Protein AF-A0A821KIM4-F1 (afdb_monomer_lite)

Foldseek 3Di:
DDPVLVVVLVVVVDDDDPVPDDDDDPQCVVQSVVVHHRCCDVVVVVPDDPDDPVLVPDDPVRCQLQDQWHDQWDWDFDPDPPDDPVPTDIDIDGFPDGHGDDSVCSVVCPPPDPVRPPGDDDDDDDDDD

Secondary structure (DSSP, 8-state):
--HHHHHHHHHTT----GGG-----HHHHHHHHTT---TT-IIIIIPPPPPPHHHHS--HHHHHHT-SB----EEEE---TT--TTTPPEEEES----PBPPHHHHHHTPSPPGGGS------------

Sequence (129 aa):
MSYEIKEHIQSYFMYSSPREQKWICKSCSEKIKKRQIPSRSVVNKLKVCDVPTELKKLNNLEKHLIALRLPFMKIINLTSGKLSSRLAQKGTKGPLHCVPSDVQDTVTILPRPVDKSRMGRLQLERRVK

Radius of gyration: 22.7 Å; chains: 1; bounding box: 49×47×54 Å

pLDDT: mean 73.08, std 11.07, range [50.91, 91.38]

Structure (mmCIF, N/CA/C/O backbone):
data_AF-A0A821KIM4-F1
#
_entry.id   AF-A0A821KIM4-F1
#
loop_
_atom_site.group_PDB
_atom_site.id
_atom_site.type_symbol
_atom_site.label_atom_id
_atom_site.label_alt_id
_atom_site.label_comp_id
_atom_site.label_asym_id
_atom_site.label_entity_id
_atom_site.label_seq_id
_atom_site.pdbx_PDB_ins_code
_atom_site.Cartn_x
_atom_site.Cartn_y
_atom_site.Cartn_z
_atom_site.occupancy
_atom_site.B_iso_or_equiv
_atom_site.auth_seq_id
_atom_site.auth_comp_id
_atom_site.auth_asym_id
_atom_site.auth_atom_id
_atom_site.pdbx_PDB_model_num
ATOM 1 N N . MET A 1 1 ? -26.993 -8.770 14.221 1.00 51.88 1 MET A N 1
ATOM 2 C CA . MET A 1 1 ? -25.537 -8.984 14.403 1.00 51.88 1 MET A CA 1
ATOM 3 C C . MET A 1 1 ? -25.305 -10.482 14.416 1.00 51.88 1 MET A C 1
ATOM 5 O O . MET A 1 1 ? -25.843 -11.117 15.316 1.00 51.88 1 MET A O 1
ATOM 9 N N . SER A 1 2 ? -24.616 -11.039 13.415 1.00 52.28 2 SER A N 1
ATOM 10 C CA . SER A 1 2 ? -24.351 -12.483 13.346 1.00 52.28 2 SER A CA 1
ATOM 11 C C . SER A 1 2 ? -23.589 -12.951 14.591 1.00 52.28 2 SER A C 1
ATOM 13 O O . SER A 1 2 ? -22.802 -12.195 15.169 1.00 52.28 2 SER A O 1
ATOM 15 N N . TYR A 1 3 ? -23.876 -14.175 15.037 1.00 58.47 3 TYR A N 1
ATOM 16 C CA . TYR A 1 3 ? -23.315 -14.788 16.249 1.00 58.47 3 TYR A CA 1
ATOM 17 C C . TYR A 1 3 ? -21.773 -14.755 16.260 1.00 58.47 3 TYR A C 1
ATOM 19 O O . TYR A 1 3 ? -21.157 -14.448 17.278 1.00 58.47 3 TYR A O 1
ATOM 27 N N . GLU A 1 4 ? -21.170 -14.909 15.083 1.00 59.81 4 GLU A N 1
ATOM 28 C CA . GLU A 1 4 ? -19.724 -14.896 14.824 1.00 59.81 4 GLU A CA 1
ATOM 29 C C . GLU A 1 4 ? -19.027 -13.595 15.264 1.00 59.81 4 GLU A C 1
ATOM 31 O O . GLU A 1 4 ? -17.887 -13.606 15.726 1.00 59.81 4 GLU A O 1
ATOM 36 N N . ILE A 1 5 ? -19.708 -12.446 15.167 1.00 61.97 5 ILE A N 1
ATOM 37 C CA . ILE A 1 5 ? -19.117 -11.144 15.519 1.00 61.97 5 ILE A CA 1
ATOM 38 C C . ILE A 1 5 ? -18.994 -10.994 17.040 1.00 61.97 5 ILE A C 1
ATOM 40 O O . ILE A 1 5 ? -18.047 -10.369 17.522 1.00 61.97 5 ILE A O 1
ATOM 44 N N . LYS A 1 6 ? -19.934 -11.563 17.808 1.00 62.69 6 LYS A N 1
ATOM 45 C CA . LYS A 1 6 ? -19.884 -11.523 19.277 1.00 62.69 6 LYS A CA 1
ATOM 46 C C . LYS A 1 6 ? -18.718 -12.353 19.803 1.00 62.69 6 LYS A C 1
ATOM 48 O O . LYS A 1 6 ? -17.970 -11.842 20.631 1.00 62.69 6 LYS A O 1
ATOM 53 N N . GLU A 1 7 ? -18.512 -13.553 19.264 1.00 63.00 7 GLU A N 1
ATOM 54 C CA . GLU A 1 7 ? -17.375 -14.405 19.631 1.00 63.00 7 GLU A CA 1
ATOM 55 C C . GLU A 1 7 ? -16.036 -13.765 19.266 1.00 63.00 7 GLU A C 1
ATOM 57 O O . GLU A 1 7 ? -15.111 -13.737 20.080 1.00 63.00 7 GLU A O 1
ATOM 62 N N . HIS A 1 8 ? -15.950 -13.155 18.079 1.00 64.31 8 HIS A N 1
ATOM 63 C CA . HIS A 1 8 ? -14.743 -12.449 17.663 1.00 64.31 8 HIS A CA 1
ATOM 64 C C . HIS A 1 8 ? -14.407 -11.292 18.615 1.00 64.31 8 HIS A C 1
ATOM 66 O O . HIS A 1 8 ? -13.254 -11.133 19.010 1.00 64.31 8 HIS A O 1
ATOM 72 N N . ILE A 1 9 ? -15.410 -10.526 19.060 1.00 63.66 9 ILE A N 1
ATOM 73 C CA . ILE A 1 9 ? -15.236 -9.478 20.075 1.00 63.66 9 ILE A CA 1
ATOM 74 C C . ILE A 1 9 ? -14.816 -10.072 21.431 1.00 63.66 9 ILE A C 1
ATOM 76 O O . ILE A 1 9 ? -13.941 -9.512 22.087 1.00 63.66 9 ILE A O 1
ATOM 80 N N . GLN A 1 10 ? -15.391 -11.204 21.842 1.00 63.81 10 GLN A N 1
ATOM 81 C CA . GLN A 1 10 ? -15.079 -11.876 23.109 1.00 63.81 10 GLN A CA 1
ATOM 82 C C . GLN A 1 10 ? -13.645 -12.420 23.164 1.00 63.81 10 GLN A C 1
ATOM 84 O O . GLN A 1 10 ? -13.001 -12.322 24.209 1.00 63.81 10 GLN A O 1
ATOM 89 N N . SER A 1 11 ? -13.103 -12.890 22.037 1.00 65.88 11 SER A N 1
ATOM 90 C CA . SER A 1 11 ? -11.715 -13.369 21.943 1.00 65.88 11 SER A CA 1
ATOM 91 C C . SER A 1 11 ? -10.663 -12.301 22.277 1.00 65.88 11 SER A C 1
ATOM 93 O O . SER A 1 11 ? -9.592 -12.627 22.783 1.00 65.88 11 SER A O 1
ATOM 95 N N . TYR A 1 12 ? -10.975 -11.014 22.073 1.00 62.19 12 TYR A N 1
ATOM 96 C CA . TYR A 1 12 ? -10.076 -9.916 22.446 1.00 62.19 12 TYR A CA 1
ATOM 97 C C . TYR A 1 12 ? -9.983 -9.694 23.962 1.00 62.19 12 TYR A C 1
ATOM 99 O O . TYR A 1 12 ? -9.042 -9.042 24.412 1.00 62.19 12 TYR A O 1
ATOM 107 N N . PHE A 1 13 ? -10.936 -10.207 24.744 1.00 62.69 13 PHE A N 1
ATOM 108 C CA . PHE A 1 13 ? -10.996 -10.019 26.196 1.00 62.69 13 PHE A CA 1
ATOM 109 C C . PHE A 1 13 ? -10.491 -11.220 27.004 1.00 62.69 13 PHE A C 1
ATOM 111 O O . PHE A 1 13 ? -10.317 -11.089 28.212 1.00 62.69 13 PHE A O 1
ATOM 118 N N . MET A 1 14 ? -10.254 -12.371 26.371 1.00 57.62 14 MET A N 1
ATOM 119 C CA . MET A 1 14 ? -9.890 -13.618 27.050 1.00 57.62 14 MET A CA 1
ATOM 120 C C . MET A 1 14 ? -8.403 -13.939 26.868 1.00 57.62 14 MET A C 1
ATOM 122 O O . MET A 1 14 ? -8.045 -14.753 26.023 1.00 57.62 14 MET A O 1
ATOM 126 N N . TYR A 1 15 ? -7.532 -13.310 27.662 1.00 58.12 15 TYR A N 1
ATOM 127 C CA . TYR A 1 15 ? -6.142 -13.756 27.821 1.00 58.12 15 TYR A CA 1
ATOM 128 C C . TYR A 1 15 ? -5.686 -13.648 29.280 1.00 58.12 15 TYR A C 1
ATOM 130 O O . TYR A 1 15 ? -5.922 -12.645 29.951 1.00 58.12 15 TYR A O 1
ATOM 138 N N . SER A 1 16 ? -5.020 -14.703 29.746 1.00 56.12 16 SER A N 1
ATOM 139 C CA . SER A 1 16 ? -4.683 -14.997 31.148 1.00 56.12 16 SER A CA 1
ATOM 140 C C . SER A 1 16 ? -3.166 -15.005 31.426 1.00 56.12 16 SER A C 1
ATOM 142 O O . SER A 1 16 ? -2.723 -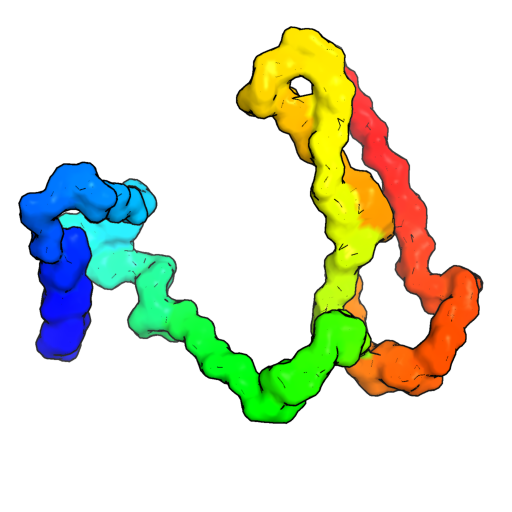15.505 32.456 1.00 56.12 16 SER A O 1
ATOM 144 N N . SER A 1 17 ? -2.351 -14.431 30.532 1.00 55.03 17 SER A N 1
ATOM 145 C CA . SER A 1 17 ? -0.881 -14.444 30.604 1.00 55.03 17 SER A CA 1
ATOM 146 C C . SER A 1 17 ? -0.285 -13.022 30.562 1.00 55.03 17 SER A C 1
ATOM 148 O O . SER A 1 17 ? -0.486 -12.310 29.576 1.00 55.03 17 SER A O 1
ATOM 150 N N . PRO A 1 18 ? 0.516 -12.598 31.564 1.00 58.19 18 PRO A N 1
ATOM 151 C CA . PRO A 1 18 ? 1.205 -11.299 31.565 1.00 58.19 18 PRO A CA 1
ATOM 152 C C . PRO A 1 18 ? 2.205 -11.097 30.414 1.00 58.19 18 PRO A C 1
ATOM 154 O O . PRO A 1 18 ? 2.587 -9.967 30.124 1.00 58.19 18 PRO A O 1
ATOM 157 N N . ARG A 1 19 ? 2.648 -12.177 29.747 1.00 60.50 19 ARG A N 1
ATOM 158 C CA . ARG A 1 19 ? 3.616 -12.116 28.634 1.00 60.50 19 ARG A CA 1
ATOM 159 C C . ARG A 1 19 ? 2.962 -11.859 27.273 1.00 60.50 19 ARG A C 1
ATOM 161 O O . ARG A 1 19 ? 3.666 -11.600 26.305 1.00 60.50 19 ARG A O 1
ATOM 168 N N . GLU A 1 20 ? 1.633 -11.894 27.195 1.00 65.69 20 GLU A N 1
ATOM 169 C CA . GLU A 1 20 ? 0.855 -11.684 25.966 1.00 65.69 20 GLU A CA 1
ATOM 170 C C . GLU A 1 20 ? 0.037 -10.391 26.026 1.00 65.69 20 GLU A C 1
ATOM 172 O O . GLU A 1 20 ? -1.110 -10.324 25.576 1.00 65.69 20 GLU A O 1
ATOM 177 N N . GLN A 1 21 ? 0.619 -9.335 26.594 1.00 63.56 21 GLN A N 1
ATOM 178 C CA . GLN A 1 21 ? -0.051 -8.048 26.684 1.00 63.56 21 GLN A CA 1
ATOM 179 C C . GLN A 1 21 ? -0.196 -7.427 25.286 1.00 63.56 21 GLN A C 1
ATOM 181 O O . GLN A 1 21 ? 0.727 -6.834 24.726 1.00 63.56 21 GLN A O 1
ATOM 186 N N . LYS A 1 22 ? -1.381 -7.599 24.699 1.00 69.44 22 LYS A N 1
ATOM 187 C CA . LYS A 1 22 ?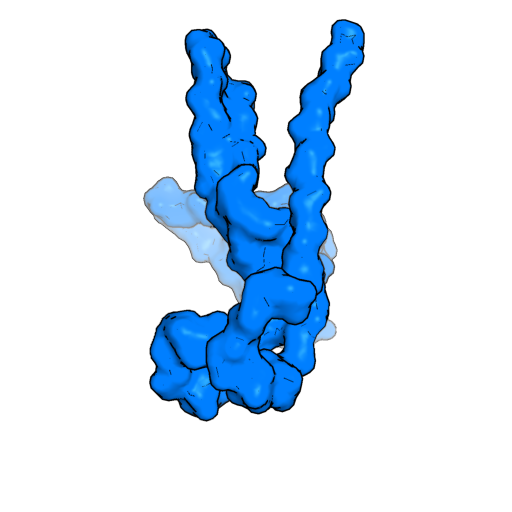 -1.752 -7.023 23.406 1.00 69.44 22 LYS A CA 1
ATOM 188 C C . LYS A 1 22 ? -2.234 -5.589 23.607 1.00 69.44 22 LYS A C 1
ATOM 190 O O . LYS A 1 22 ? -3.014 -5.294 24.510 1.00 69.44 22 LYS A O 1
ATOM 195 N N . TRP A 1 23 ? -1.792 -4.695 22.730 1.00 75.38 23 TRP A N 1
ATOM 196 C CA . TRP A 1 23 ? -2.220 -3.300 22.731 1.00 75.38 23 TRP A CA 1
ATOM 197 C C . TRP A 1 23 ? -3.357 -3.110 21.735 1.00 75.38 23 TRP A C 1
ATOM 199 O O . TRP A 1 23 ? -3.258 -3.508 20.575 1.00 75.38 23 TRP A O 1
ATOM 209 N N . ILE A 1 24 ? -4.431 -2.463 22.179 1.00 80.25 24 ILE A N 1
ATOM 210 C CA . ILE A 1 24 ? -5.527 -2.027 21.317 1.00 80.25 24 ILE A CA 1
ATOM 211 C C . ILE A 1 24 ? -5.577 -0.504 21.305 1.00 80.25 24 ILE A C 1
ATOM 213 O O . ILE A 1 24 ? -5.373 0.149 22.328 1.00 80.25 24 ILE A O 1
ATOM 217 N N . CYS A 1 25 ? -5.844 0.093 20.144 1.00 83.69 25 CYS A N 1
ATOM 218 C CA . CYS A 1 25 ? -5.970 1.543 20.080 1.00 83.69 25 CYS A CA 1
ATOM 219 C C . CYS A 1 25 ? -7.220 2.016 20.845 1.00 83.69 25 CYS A C 1
ATOM 221 O O . CYS A 1 25 ? -8.244 1.325 20.897 1.00 83.69 25 CYS A O 1
ATOM 223 N N . LYS A 1 26 ? -7.149 3.231 21.402 1.00 85.69 26 LYS A N 1
ATOM 224 C CA . LYS A 1 26 ? -8.218 3.825 22.220 1.00 85.69 26 LYS A CA 1
ATOM 225 C C . LYS A 1 26 ? -9.583 3.799 21.519 1.00 85.69 26 LYS A C 1
ATOM 227 O O . LYS A 1 26 ? -10.559 3.336 22.099 1.00 85.69 26 LYS A O 1
ATOM 232 N N . SER A 1 27 ? -9.636 4.194 20.245 1.00 87.00 27 SER A N 1
ATOM 233 C CA . SER A 1 27 ? -10.885 4.246 19.471 1.00 87.00 27 SER A CA 1
ATOM 234 C C . SER A 1 27 ? -11.534 2.875 19.261 1.00 87.00 27 SER A C 1
ATOM 236 O O . SER A 1 27 ? -12.759 2.766 19.276 1.00 87.00 27 SER A O 1
ATOM 238 N N . CYS A 1 28 ? -10.737 1.819 19.059 1.00 85.62 28 CYS A N 1
ATOM 239 C CA . CYS A 1 28 ? -11.270 0.461 18.962 1.00 85.62 28 CYS A CA 1
ATOM 240 C C . CYS A 1 28 ? -11.776 -0.017 20.328 1.00 85.62 28 CYS A C 1
ATOM 242 O O . CYS A 1 28 ? -12.884 -0.540 20.401 1.00 85.62 28 CYS A O 1
ATOM 244 N N . SER A 1 29 ? -11.023 0.230 21.406 1.00 86.25 29 SER A N 1
ATOM 245 C CA . SER A 1 29 ? -11.428 -0.131 22.772 1.00 86.25 29 SER A CA 1
ATOM 246 C C . SER A 1 29 ? -12.769 0.493 23.170 1.00 86.25 29 SER A C 1
ATOM 248 O O . SER A 1 29 ? -13.654 -0.206 23.657 1.00 86.25 29 SER A O 1
ATOM 250 N N . GLU A 1 30 ? -12.962 1.788 22.914 1.00 88.69 30 GLU A N 1
ATOM 251 C CA . GLU A 1 30 ? -14.204 2.498 23.244 1.00 88.69 30 GLU A CA 1
ATOM 252 C C . GLU A 1 30 ? -15.424 1.926 22.514 1.00 88.69 30 GLU A C 1
ATOM 254 O O . GLU A 1 30 ? -16.481 1.751 23.121 1.00 88.69 30 GLU A O 1
ATOM 259 N N . LYS A 1 31 ? -15.283 1.595 21.225 1.00 88.38 31 LYS A N 1
ATOM 260 C CA . LYS A 1 31 ? -16.368 0.993 20.436 1.00 88.38 31 LYS A CA 1
ATOM 261 C C . LYS A 1 31 ? -16.702 -0.415 20.920 1.00 88.38 31 LYS A C 1
ATOM 263 O O . LYS A 1 31 ? -17.871 -0.722 21.130 1.00 88.38 31 LYS A O 1
ATOM 268 N N . ILE A 1 32 ? -15.683 -1.225 21.187 1.00 86.12 32 ILE A N 1
ATOM 269 C CA . ILE A 1 32 ? -15.842 -2.593 21.690 1.00 86.12 32 ILE A CA 1
ATOM 270 C C . ILE A 1 32 ? -16.533 -2.594 23.062 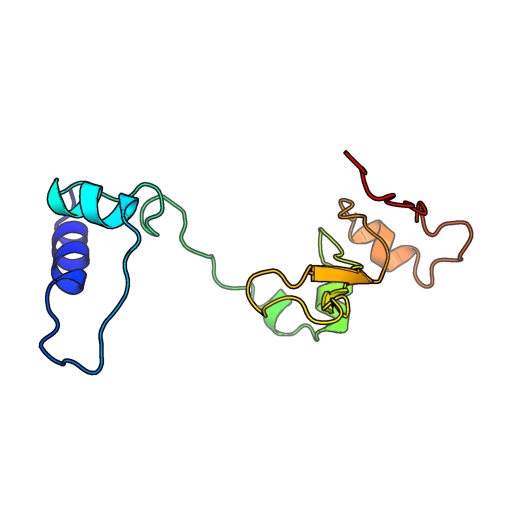1.00 86.12 32 ILE A C 1
ATOM 272 O O . ILE A 1 32 ? -17.473 -3.360 23.261 1.00 86.12 32 ILE A O 1
ATOM 276 N N . LYS A 1 33 ? -16.147 -1.700 23.985 1.00 83.56 33 LYS A N 1
ATOM 277 C CA . LYS A 1 33 ? -16.823 -1.537 25.289 1.00 83.56 33 LYS A CA 1
ATOM 278 C C . LYS A 1 33 ? -18.310 -1.204 25.135 1.00 83.56 33 LYS A C 1
ATOM 280 O O . LYS A 1 33 ? -19.131 -1.691 25.903 1.00 83.56 33 LYS A O 1
ATOM 285 N N . LYS A 1 34 ? -18.664 -0.431 24.105 1.00 87.31 34 LYS A N 1
ATOM 286 C CA . LYS A 1 34 ? -20.053 -0.112 23.728 1.00 87.31 34 LYS A CA 1
ATOM 287 C C . LYS A 1 34 ? -20.747 -1.228 22.931 1.00 87.31 34 LYS A C 1
ATOM 289 O O . LYS A 1 34 ? -21.839 -1.007 22.420 1.00 87.31 34 LYS A O 1
ATOM 294 N N . ARG A 1 35 ? -20.128 -2.409 22.796 1.00 82.38 35 ARG A N 1
ATOM 295 C CA . ARG A 1 35 ? -20.588 -3.540 21.966 1.00 82.38 35 ARG A CA 1
ATOM 296 C C . ARG A 1 35 ? -20.792 -3.173 20.488 1.00 82.38 35 ARG A C 1
ATOM 298 O O . ARG A 1 35 ? -21.609 -3.776 19.799 1.00 82.38 35 ARG A O 1
ATOM 305 N N . GLN A 1 36 ? -20.032 -2.195 19.996 1.00 84.44 36 GLN A N 1
ATOM 306 C CA . GLN A 1 36 ? -20.025 -1.751 18.603 1.00 84.44 36 GLN A CA 1
ATOM 307 C C . GLN A 1 36 ? -18.767 -2.235 17.879 1.00 84.44 36 GLN A C 1
ATOM 309 O O . GLN A 1 36 ? -17.685 -2.340 18.458 1.00 84.44 36 GLN A O 1
ATOM 314 N N . ILE A 1 37 ? -18.892 -2.461 16.572 1.00 84.12 37 ILE A N 1
ATOM 315 C CA . ILE A 1 37 ? -17.770 -2.846 15.716 1.00 84.12 37 ILE A CA 1
ATOM 316 C C . ILE A 1 37 ? -16.873 -1.618 15.473 1.00 84.12 37 ILE A C 1
ATOM 318 O O . ILE A 1 37 ? -17.359 -0.574 15.020 1.00 84.12 37 ILE A O 1
ATOM 322 N N . PRO A 1 38 ? -15.555 -1.699 15.733 1.00 89.44 38 PRO A N 1
ATOM 323 C CA . PRO A 1 38 ? -14.634 -0.629 15.382 1.00 89.44 38 PRO A CA 1
ATOM 324 C C . PRO A 1 38 ? -14.670 -0.303 13.894 1.00 89.44 38 PRO A C 1
ATOM 326 O O . PRO A 1 38 ? -14.683 -1.209 13.073 1.00 89.44 38 PRO A O 1
ATOM 329 N N . SER A 1 39 ? -14.592 0.980 13.526 1.00 86.88 39 SER A N 1
ATOM 330 C CA . SER A 1 39 ? -14.589 1.389 12.108 1.00 86.88 39 SER A CA 1
ATOM 331 C C . SER A 1 39 ? -13.421 0.779 11.327 1.00 86.88 39 SER A C 1
ATOM 333 O O . SER A 1 39 ? -13.578 0.466 10.156 1.00 86.88 39 SER A O 1
ATOM 335 N N . ARG A 1 40 ? -12.284 0.548 11.995 1.00 84.81 40 ARG A N 1
ATOM 336 C CA . ARG A 1 40 ? -11.077 -0.070 11.426 1.00 84.81 40 ARG A CA 1
ATOM 337 C C . ARG A 1 40 ? -11.031 -1.599 11.569 1.00 84.81 40 ARG A C 1
ATOM 339 O O . ARG A 1 40 ? -9.952 -2.178 11.551 1.00 84.81 40 ARG A O 1
ATOM 346 N N . SER A 1 41 ? -12.173 -2.250 11.782 1.00 85.12 41 SER A N 1
ATOM 347 C CA . SER A 1 41 ? -12.235 -3.708 11.885 1.00 85.12 41 SER A CA 1
ATOM 348 C C . SER A 1 41 ? -12.172 -4.374 10.509 1.00 85.12 41 SER A C 1
ATOM 350 O O . SER A 1 41 ? -12.744 -3.864 9.548 1.00 85.12 41 SER A O 1
ATOM 352 N N . VAL A 1 42 ? -11.546 -5.552 10.435 1.00 83.94 42 VAL A N 1
ATOM 353 C CA . VAL A 1 42 ? -11.463 -6.402 9.230 1.00 83.94 42 VAL A CA 1
ATOM 354 C C . VAL A 1 42 ? -12.849 -6.679 8.637 1.00 83.94 42 VAL A C 1
ATOM 356 O O . VAL A 1 42 ? -13.012 -6.664 7.417 1.00 83.94 42 VAL A O 1
ATOM 359 N N . VAL A 1 43 ? -13.864 -6.843 9.494 1.00 84.81 43 VAL A N 1
ATOM 360 C CA . VAL A 1 43 ? -15.256 -7.098 9.081 1.00 84.81 43 VAL A CA 1
ATOM 361 C C . VAL A 1 43 ? -15.880 -5.931 8.304 1.00 84.81 43 VAL A C 1
ATOM 363 O O . VAL A 1 43 ? -16.814 -6.139 7.537 1.00 84.81 43 VAL A O 1
ATOM 366 N N . ASN A 1 44 ? -15.340 -4.713 8.420 1.00 87.56 44 ASN A N 1
ATOM 367 C CA . ASN A 1 44 ? -15.816 -3.539 7.681 1.00 87.56 44 ASN A CA 1
ATOM 368 C C . ASN A 1 44 ? -15.195 -3.446 6.283 1.00 87.56 44 ASN A C 1
ATOM 370 O O . ASN A 1 44 ? -14.769 -2.372 5.865 1.00 87.56 44 ASN A O 1
ATOM 374 N N . LYS A 1 45 ? -15.106 -4.571 5.565 1.00 84.56 45 LYS A N 1
ATOM 375 C CA . LYS A 1 45 ? -14.488 -4.645 4.228 1.00 84.56 45 LYS A CA 1
ATOM 376 C C . LYS A 1 45 ? -13.029 -4.154 4.206 1.00 84.56 45 LYS A C 1
ATOM 378 O O . LYS A 1 45 ? -12.534 -3.714 3.176 1.00 84.56 45 LYS A O 1
ATOM 383 N N . LEU A 1 46 ? -12.341 -4.251 5.346 1.00 85.12 46 LEU A N 1
ATOM 384 C CA . LEU A 1 46 ? -10.911 -3.954 5.483 1.00 85.12 46 LEU A CA 1
ATOM 385 C C . LEU A 1 46 ? -10.062 -5.232 5.479 1.00 85.12 46 LEU A C 1
ATOM 387 O O . LEU A 1 46 ? -8.874 -5.188 5.797 1.00 85.12 46 LEU A O 1
ATOM 391 N N . LYS A 1 47 ? -10.665 -6.381 5.150 1.00 85.62 47 LYS A N 1
ATOM 392 C CA . LYS A 1 47 ? -9.935 -7.629 4.938 1.00 85.62 47 LYS A CA 1
ATOM 393 C C . LYS A 1 47 ? -8.973 -7.447 3.771 1.00 85.62 47 LYS A C 1
ATOM 395 O O . LYS A 1 47 ? -9.384 -7.118 2.661 1.00 85.62 47 LYS A O 1
ATOM 400 N N . VAL A 1 48 ? -7.692 -7.670 4.043 1.00 83.94 48 VAL A N 1
ATOM 401 C CA . VAL A 1 48 ? -6.671 -7.736 3.001 1.00 83.94 48 VAL A CA 1
ATOM 402 C C . VAL A 1 48 ? -6.981 -8.969 2.160 1.00 83.94 48 VAL A C 1
ATOM 404 O O . VAL A 1 48 ? -7.108 -10.067 2.702 1.00 83.94 48 VAL A O 1
ATOM 407 N N . CYS A 1 49 ? -7.185 -8.776 0.859 1.00 83.88 49 CYS A N 1
ATOM 408 C CA . CYS A 1 49 ? -7.351 -9.893 -0.062 1.00 83.88 49 CYS A CA 1
ATOM 409 C C . CYS A 1 49 ? -6.031 -10.656 -0.164 1.00 83.88 49 CYS A C 1
ATOM 411 O O . CYS A 1 49 ? -4.958 -10.050 -0.104 1.00 83.88 49 CYS A O 1
ATOM 413 N N . ASP A 1 50 ? -6.112 -11.974 -0.328 1.00 88.50 50 ASP A N 1
ATOM 414 C CA . ASP A 1 50 ? -4.919 -12.763 -0.593 1.00 88.50 50 ASP A CA 1
ATOM 415 C C . ASP A 1 50 ? -4.235 -12.262 -1.861 1.00 88.50 50 ASP A C 1
ATOM 417 O O . ASP A 1 50 ? -4.882 -11.885 -2.841 1.00 88.50 50 ASP A O 1
ATOM 421 N N . VAL A 1 51 ? -2.903 -12.257 -1.834 1.00 86.31 51 VAL A N 1
ATOM 422 C CA . VAL A 1 51 ? -2.118 -11.895 -3.012 1.00 86.31 51 VAL A CA 1
ATOM 423 C C . VAL A 1 51 ? -2.450 -12.898 -4.129 1.00 86.31 51 VAL A C 1
ATOM 425 O O . VAL A 1 51 ? -2.311 -14.106 -3.891 1.00 86.31 51 VAL A O 1
ATOM 428 N N . PRO A 1 52 ? -2.868 -12.436 -5.325 1.00 89.69 52 PRO A N 1
ATOM 429 C CA . PRO A 1 52 ? -3.144 -13.306 -6.463 1.00 89.69 52 PRO A CA 1
ATOM 430 C C . PRO A 1 52 ? -1.964 -14.236 -6.763 1.00 89.69 52 PRO A C 1
ATOM 432 O O . PRO A 1 52 ? -0.799 -13.876 -6.556 1.00 89.69 52 PRO A O 1
ATOM 435 N N . THR A 1 53 ? -2.250 -15.454 -7.220 1.00 91.06 53 THR A N 1
ATOM 436 C CA . THR A 1 53 ? -1.221 -16.489 -7.437 1.00 91.06 53 THR A CA 1
ATOM 437 C C . THR A 1 53 ? -0.168 -16.073 -8.462 1.00 91.06 53 THR A C 1
ATOM 439 O O . THR A 1 53 ? 1.010 -16.399 -8.321 1.00 91.06 53 THR A O 1
ATOM 442 N N . GLU A 1 54 ? -0.585 -15.278 -9.436 1.00 86.81 54 GLU A N 1
ATOM 443 C CA . GLU A 1 54 ? 0.206 -14.651 -10.481 1.00 86.81 54 GLU A CA 1
ATOM 444 C C . GLU A 1 54 ? 1.261 -13.724 -9.868 1.00 86.81 54 GLU A C 1
ATOM 446 O O . GLU A 1 54 ? 2.430 -13.775 -10.237 1.00 86.81 54 GLU A O 1
ATOM 451 N N . LEU A 1 55 ? 0.876 -12.943 -8.851 1.00 87.94 55 LEU A N 1
ATOM 452 C CA . LEU A 1 55 ? 1.762 -11.993 -8.173 1.00 87.94 55 LEU A CA 1
ATOM 453 C C . LEU A 1 55 ? 2.675 -12.658 -7.136 1.00 87.94 55 LEU A C 1
ATOM 455 O O . LEU A 1 55 ? 3.730 -12.115 -6.796 1.00 87.94 55 LEU A O 1
ATOM 459 N N . LYS A 1 56 ? 2.294 -13.833 -6.618 1.00 89.44 56 LYS A N 1
ATOM 460 C CA . LYS A 1 56 ? 3.113 -14.595 -5.661 1.00 89.44 56 LYS A CA 1
ATOM 461 C C . LYS A 1 56 ? 4.412 -15.099 -6.288 1.00 89.44 56 LYS A C 1
ATOM 463 O O . LYS A 1 56 ? 5.425 -15.126 -5.594 1.00 89.44 56 LYS A O 1
ATOM 468 N N . LYS A 1 57 ? 4.382 -15.455 -7.578 1.00 91.38 57 LYS A N 1
ATOM 469 C CA . LYS A 1 57 ? 5.541 -15.968 -8.328 1.00 91.38 57 LYS A CA 1
ATOM 470 C C . LYS A 1 57 ? 6.572 -14.888 -8.664 1.00 91.38 57 LYS A C 1
ATOM 472 O O . LYS A 1 57 ? 7.718 -15.227 -8.932 1.00 91.38 57 LYS A O 1
ATOM 477 N N . LEU A 1 58 ? 6.175 -13.615 -8.621 1.00 90.31 58 LEU A N 1
ATOM 478 C CA . LEU A 1 58 ? 7.048 -12.509 -8.990 1.00 90.31 58 LEU A CA 1
ATOM 479 C C . LEU A 1 58 ? 8.152 -12.279 -7.952 1.00 90.31 58 LEU A C 1
ATOM 481 O O . LEU A 1 58 ? 7.909 -12.243 -6.734 1.00 90.31 58 LEU A O 1
ATOM 485 N N . ASN A 1 59 ? 9.363 -12.043 -8.438 1.00 90.00 59 ASN A N 1
ATOM 486 C CA . ASN A 1 59 ? 10.481 -11.600 -7.620 1.00 90.00 59 ASN A CA 1
ATOM 487 C C . ASN A 1 59 ? 10.307 -10.123 -7.199 1.00 90.00 59 ASN A C 1
ATOM 489 O O . ASN A 1 59 ? 9.378 -9.424 -7.612 1.00 90.00 59 ASN A O 1
ATOM 493 N N . ASN A 1 60 ? 11.187 -9.629 -6.325 1.00 84.00 60 ASN A N 1
ATOM 494 C CA . ASN A 1 60 ? 11.074 -8.264 -5.797 1.00 84.00 60 ASN A CA 1
ATOM 495 C C . ASN A 1 60 ? 11.197 -7.179 -6.878 1.00 84.00 60 ASN A C 1
ATOM 497 O O . ASN A 1 60 ? 10.582 -6.122 -6.738 1.00 84.00 60 ASN A O 1
ATOM 501 N N . LEU A 1 61 ? 11.979 -7.431 -7.930 1.00 82.69 61 LEU A N 1
ATOM 502 C CA . LEU A 1 61 ? 12.172 -6.501 -9.037 1.00 82.69 61 LEU A CA 1
ATOM 503 C C . LEU A 1 61 ? 10.915 -6.443 -9.908 1.00 82.69 61 LEU A C 1
ATOM 505 O O . LEU A 1 61 ? 10.395 -5.361 -10.153 1.00 82.69 61 LEU A O 1
ATOM 509 N N . GLU A 1 62 ? 10.372 -7.594 -10.293 1.00 85.38 62 GLU A N 1
ATOM 510 C CA . GLU A 1 62 ? 9.142 -7.705 -11.084 1.00 85.38 62 GLU A CA 1
ATOM 511 C C . GLU A 1 62 ? 7.948 -7.081 -10.362 1.00 85.38 62 GLU A C 1
ATOM 513 O O . GLU A 1 62 ? 7.198 -6.313 -10.960 1.00 85.38 62 GLU A O 1
ATOM 518 N N . LYS A 1 63 ? 7.816 -7.323 -9.050 1.00 84.69 63 LYS A N 1
ATOM 519 C CA . LYS A 1 63 ? 6.814 -6.659 -8.201 1.00 84.69 63 LYS A CA 1
ATOM 520 C C . LYS A 1 63 ? 6.949 -5.143 -8.232 1.00 84.69 63 LYS A C 1
ATOM 522 O O . LYS A 1 63 ? 5.938 -4.449 -8.193 1.00 84.69 63 LYS A O 1
ATOM 527 N N . HIS A 1 64 ? 8.179 -4.638 -8.289 1.00 78.94 64 HIS A N 1
ATOM 528 C CA . HIS A 1 64 ? 8.432 -3.212 -8.442 1.00 78.94 64 HIS A CA 1
ATOM 529 C C . HIS A 1 64 ? 7.972 -2.719 -9.816 1.00 78.94 64 HIS A C 1
ATOM 531 O O . HIS A 1 64 ? 7.303 -1.699 -9.881 1.00 78.94 64 HIS A O 1
ATOM 537 N N . LEU A 1 65 ? 8.257 -3.450 -10.897 1.00 79.00 65 LEU A N 1
ATOM 538 C CA . LEU A 1 65 ? 7.891 -3.054 -12.263 1.00 79.00 65 LEU A CA 1
ATOM 539 C C . LEU A 1 65 ? 6.381 -2.924 -12.484 1.00 79.00 65 LEU A C 1
ATOM 541 O O . LEU A 1 65 ? 5.942 -2.022 -13.191 1.00 79.00 65 LEU A O 1
ATOM 545 N N . ILE A 1 66 ? 5.586 -3.797 -11.866 1.00 83.38 66 ILE A N 1
ATOM 546 C CA . ILE A 1 66 ? 4.120 -3.764 -11.982 1.00 83.38 66 ILE A CA 1
ATOM 547 C C . ILE A 1 66 ? 3.442 -2.923 -10.892 1.00 83.38 66 ILE A C 1
ATOM 549 O O . ILE A 1 66 ? 2.212 -2.883 -10.807 1.00 83.38 66 ILE A O 1
ATOM 553 N N . ALA A 1 67 ? 4.214 -2.296 -10.002 1.00 81.94 67 ALA A N 1
ATOM 554 C CA . ALA A 1 67 ? 3.645 -1.522 -8.917 1.00 81.94 67 ALA A CA 1
ATOM 555 C C . ALA A 1 67 ? 2.945 -0.279 -9.476 1.00 81.94 67 ALA A C 1
ATOM 557 O O . ALA A 1 67 ? 3.569 0.603 -10.060 1.00 81.94 67 ALA A O 1
ATOM 558 N N . LEU A 1 68 ? 1.645 -0.154 -9.195 1.00 77.00 68 LEU A N 1
ATOM 559 C CA . LEU A 1 68 ? 0.855 1.032 -9.559 1.00 77.00 68 LEU A CA 1
ATOM 560 C C . LEU A 1 68 ? 1.394 2.328 -8.937 1.00 77.00 68 LEU A C 1
ATOM 562 O O . LEU A 1 68 ? 1.046 3.423 -9.372 1.00 77.00 68 LEU A O 1
ATOM 566 N N . ARG A 1 69 ? 2.205 2.215 -7.883 1.00 74.44 69 ARG A N 1
ATOM 567 C CA . ARG A 1 69 ? 2.900 3.327 -7.239 1.00 74.44 69 ARG A CA 1
ATOM 568 C C . ARG A 1 69 ? 4.327 2.898 -6.955 1.00 74.44 69 ARG A C 1
ATOM 570 O O . ARG A 1 69 ? 4.533 1.925 -6.236 1.00 74.44 69 ARG A O 1
ATOM 577 N N . LEU A 1 70 ? 5.285 3.655 -7.475 1.00 71.12 70 LEU A N 1
ATOM 578 C CA . LEU A 1 70 ? 6.712 3.410 -7.292 1.00 71.12 70 LEU A CA 1
ATOM 579 C C . LEU A 1 70 ? 7.253 4.327 -6.185 1.00 71.12 70 LEU A C 1
ATOM 581 O O . LEU A 1 70 ? 7.395 5.531 -6.405 1.00 71.12 70 LEU A O 1
ATOM 585 N N . PRO A 1 71 ? 7.520 3.814 -4.971 1.00 65.12 71 PRO A N 1
ATOM 586 C CA . PRO A 1 71 ? 8.130 4.613 -3.922 1.00 65.12 71 PRO A CA 1
ATOM 587 C C . PRO A 1 71 ? 9.642 4.706 -4.158 1.00 65.12 71 PRO A C 1
ATOM 589 O O . PRO A 1 71 ? 10.407 3.842 -3.742 1.00 65.12 71 PRO A O 1
ATOM 592 N N . PHE A 1 72 ? 10.101 5.790 -4.778 1.00 68.81 72 PHE A N 1
ATOM 593 C CA . PHE A 1 72 ? 11.530 6.020 -5.038 1.00 68.81 72 PHE A CA 1
ATOM 594 C C . PHE A 1 72 ? 12.303 6.621 -3.851 1.00 68.81 72 PHE A C 1
ATOM 596 O O . PHE A 1 72 ? 13.405 7.145 -4.019 1.00 68.81 72 PHE A O 1
ATOM 603 N N . MET A 1 73 ? 11.755 6.554 -2.635 1.00 73.94 73 MET A N 1
ATOM 604 C CA . MET A 1 73 ? 12.367 7.167 -1.457 1.00 73.94 73 MET A CA 1
ATOM 605 C C . MET A 1 73 ? 12.779 6.138 -0.405 1.00 73.94 73 MET A C 1
ATOM 607 O O . MET A 1 73 ? 12.022 5.244 -0.031 1.00 73.94 73 MET A O 1
ATOM 611 N N . LYS A 1 74 ? 13.974 6.331 0.148 1.00 77.06 74 LYS A N 1
ATOM 612 C CA . LYS A 1 74 ? 14.459 5.667 1.355 1.00 77.06 74 LYS A CA 1
ATOM 613 C C . LYS A 1 74 ? 14.332 6.623 2.532 1.00 77.06 74 LYS A C 1
ATOM 615 O O . LYS A 1 74 ? 14.901 7.711 2.497 1.00 77.06 74 LYS A O 1
ATOM 620 N N . ILE A 1 75 ? 13.650 6.209 3.597 1.00 76.62 75 ILE A N 1
ATOM 621 C CA . ILE A 1 75 ? 13.677 6.950 4.862 1.00 76.62 75 ILE A CA 1
ATOM 622 C C . ILE A 1 75 ? 15.063 6.771 5.488 1.00 76.62 75 ILE A C 1
ATOM 624 O O . ILE A 1 75 ? 15.536 5.648 5.665 1.00 76.62 75 ILE A O 1
ATOM 628 N N . ILE A 1 76 ? 15.717 7.879 5.809 1.00 80.06 76 ILE A N 1
ATOM 629 C CA . ILE A 1 76 ? 17.016 7.919 6.475 1.00 80.06 76 ILE A CA 1
ATOM 630 C C . ILE A 1 76 ? 16.882 8.642 7.810 1.00 80.06 76 ILE A C 1
ATOM 632 O O . ILE A 1 76 ? 16.074 9.558 7.960 1.00 80.06 76 ILE A O 1
ATOM 636 N N . ASN A 1 77 ? 17.692 8.254 8.787 1.00 74.81 77 ASN A N 1
ATOM 637 C CA . ASN A 1 77 ? 17.856 9.076 9.978 1.00 74.81 77 ASN A CA 1
ATOM 638 C C . ASN A 1 77 ? 18.732 10.268 9.592 1.00 74.81 77 ASN A C 1
ATOM 640 O O . ASN A 1 77 ? 19.841 10.077 9.091 1.00 74.81 77 ASN A O 1
ATOM 644 N N . LEU A 1 78 ? 18.241 11.487 9.803 1.00 70.69 78 LEU A N 1
ATOM 645 C CA . LEU A 1 78 ? 19.098 12.660 9.715 1.00 70.69 78 LEU A CA 1
ATOM 646 C C . LEU A 1 78 ? 19.891 12.708 11.015 1.00 70.69 78 LEU A C 1
ATOM 648 O O . LEU A 1 78 ? 19.306 12.683 12.100 1.00 70.69 78 LEU A O 1
ATOM 652 N N . THR A 1 79 ? 21.219 12.737 10.911 1.00 63.66 79 THR A N 1
ATOM 653 C CA . THR A 1 79 ? 22.108 12.876 12.067 1.00 63.66 79 THR A CA 1
ATOM 654 C C . THR A 1 79 ? 21.773 14.185 12.771 1.00 63.66 79 THR A C 1
ATOM 656 O O . THR A 1 79 ? 22.180 15.267 12.354 1.00 63.66 79 THR A O 1
ATOM 659 N N . SER A 1 80 ? 20.960 14.085 13.815 1.00 58.81 80 SER A N 1
ATOM 660 C CA . SER A 1 80 ? 20.583 15.207 14.657 1.00 58.81 80 SER A CA 1
ATOM 661 C C . SER A 1 80 ? 21.667 15.280 15.720 1.00 58.81 80 SER A C 1
ATOM 663 O O . SER A 1 80 ? 21.686 14.463 16.636 1.00 58.81 80 SER A O 1
ATOM 665 N N . GLY A 1 81 ? 22.643 16.172 15.548 1.00 55.59 81 GLY A N 1
ATOM 666 C CA . GLY A 1 81 ? 23.675 16.375 16.563 1.00 55.59 81 GLY A CA 1
ATOM 667 C C . GLY A 1 81 ? 23.031 16.608 17.934 1.00 55.59 81 GLY A C 1
ATOM 668 O O . GLY A 1 81 ? 22.093 17.391 18.036 1.00 55.59 81 GLY A O 1
ATOM 669 N N . LYS A 1 82 ? 23.507 15.886 18.958 1.00 54.44 82 LYS A N 1
ATOM 670 C CA . LYS A 1 82 ? 23.207 16.025 20.402 1.00 54.44 82 LYS A CA 1
ATOM 671 C C . LYS A 1 82 ? 21.727 16.100 20.849 1.00 54.44 82 LYS A C 1
ATOM 673 O O . LYS A 1 82 ? 21.486 16.251 22.043 1.00 54.44 82 LYS A O 1
ATOM 678 N N . LEU A 1 83 ? 20.734 15.957 19.968 1.00 56.03 83 LEU A N 1
ATOM 679 C CA . LEU A 1 83 ? 19.314 15.986 20.337 1.00 56.03 83 LEU A CA 1
ATOM 680 C C . LEU A 1 83 ? 18.786 14.568 20.613 1.00 56.03 83 LEU A C 1
ATOM 682 O O . LEU A 1 83 ? 19.097 13.630 19.882 1.00 56.03 83 LEU A O 1
ATOM 686 N N . SER A 1 84 ? 17.982 14.427 21.674 1.00 53.09 84 SER A N 1
ATOM 687 C CA . SER A 1 84 ? 17.364 13.170 22.136 1.00 53.09 84 SER A CA 1
ATOM 688 C C . SER A 1 84 ? 16.793 12.321 20.990 1.00 53.09 84 SER A C 1
ATOM 690 O O . SER A 1 84 ? 16.193 12.854 20.059 1.00 53.09 84 SER A O 1
ATOM 692 N N . SER A 1 85 ? 16.896 10.990 21.081 1.00 55.78 85 SER A N 1
ATOM 693 C CA . SER A 1 85 ? 16.397 10.036 20.072 1.00 55.78 85 SER A CA 1
ATOM 694 C C . SER A 1 85 ? 14.910 10.202 19.725 1.00 55.78 85 SER A C 1
ATOM 696 O O . SER A 1 85 ? 14.492 9.839 18.627 1.00 55.78 85 SER A O 1
ATOM 698 N N . ARG A 1 86 ? 14.111 10.800 20.622 1.00 55.66 86 ARG A N 1
ATOM 699 C CA . ARG A 1 86 ? 12.698 11.149 20.378 1.00 55.66 86 ARG A CA 1
ATOM 700 C C . ARG A 1 86 ? 12.496 12.396 19.506 1.00 55.66 86 ARG A C 1
ATOM 702 O O . ARG A 1 86 ? 11.396 12.598 19.006 1.00 55.66 86 ARG A O 1
ATOM 709 N N . LEU A 1 87 ? 13.531 13.216 19.329 1.00 57.00 87 LEU A N 1
ATOM 710 C CA . LEU A 1 87 ? 13.545 14.444 18.523 1.00 57.00 87 LEU A CA 1
ATOM 711 C C . LEU A 1 87 ? 14.354 14.290 17.223 1.00 57.00 87 LEU A C 1
ATOM 713 O O . LEU A 1 87 ? 14.440 15.234 16.438 1.00 57.00 87 LEU A O 1
ATOM 717 N N . ALA A 1 88 ? 14.954 13.117 16.991 1.00 65.06 88 ALA A N 1
ATOM 718 C CA . ALA A 1 88 ? 15.723 12.844 15.787 1.00 65.06 88 ALA A CA 1
ATOM 719 C C . ALA A 1 88 ? 14.817 12.910 14.548 1.00 65.06 88 ALA A C 1
ATOM 721 O O . ALA A 1 88 ? 13.843 12.162 14.421 1.00 65.06 88 ALA A O 1
ATOM 722 N N . GLN A 1 89 ? 15.137 13.815 13.625 1.00 67.56 89 GLN A N 1
ATOM 723 C CA . GLN A 1 89 ? 14.370 13.967 12.394 1.00 67.56 89 GLN A CA 1
ATOM 724 C C . GLN A 1 89 ? 14.647 12.796 11.444 1.00 67.56 89 GLN A C 1
ATOM 726 O O . GLN A 1 89 ? 15.792 12.390 11.230 1.00 67.56 89 GLN A O 1
ATOM 731 N N . LYS A 1 90 ? 13.585 12.274 10.827 1.00 71.50 90 LYS A N 1
ATOM 732 C CA . LYS A 1 90 ? 13.696 11.353 9.694 1.00 71.50 90 LYS A CA 1
ATOM 733 C C . LYS A 1 90 ? 13.668 12.166 8.405 1.00 71.50 90 LYS A C 1
ATOM 735 O O . LYS A 1 90 ? 12.788 12.999 8.219 1.00 71.50 90 LYS A O 1
ATOM 740 N N . GLY A 1 91 ? 14.644 11.931 7.543 1.00 71.75 91 GLY A N 1
ATOM 741 C CA . GLY A 1 91 ? 14.718 12.482 6.197 1.00 71.75 91 GLY A CA 1
ATOM 742 C C . GLY A 1 91 ? 14.370 11.422 5.166 1.00 71.75 91 GLY A C 1
ATOM 743 O O . GLY A 1 91 ? 14.222 10.242 5.486 1.00 71.75 91 GLY A O 1
ATOM 744 N N . THR A 1 92 ? 14.280 11.827 3.910 1.00 72.94 92 THR A N 1
ATOM 745 C CA . THR A 1 92 ? 14.109 10.919 2.777 1.00 72.94 92 THR A CA 1
ATOM 746 C C . THR A 1 92 ? 15.240 11.139 1.781 1.00 72.94 92 THR A C 1
ATOM 748 O O . THR A 1 92 ? 15.597 12.268 1.458 1.00 72.94 92 THR A O 1
ATOM 751 N N . LYS A 1 93 ? 15.846 10.048 1.313 1.00 72.06 93 LYS A N 1
ATOM 752 C CA . LYS A 1 93 ? 16.830 10.037 0.230 1.00 72.06 93 LYS A CA 1
ATOM 753 C C . LYS A 1 93 ? 16.195 9.391 -0.994 1.00 72.06 93 LYS A C 1
ATOM 755 O O . LYS A 1 93 ? 15.685 8.280 -0.889 1.00 72.06 93 LYS A O 1
ATOM 760 N N . GLY A 1 94 ? 16.282 10.058 -2.137 1.00 69.94 94 GLY A N 1
ATOM 761 C CA . GLY A 1 94 ? 15.724 9.588 -3.406 1.00 69.94 94 GLY A CA 1
ATOM 762 C C . GLY A 1 94 ? 14.537 10.434 -3.880 1.00 69.94 94 GLY A C 1
ATOM 763 O O . GLY A 1 94 ? 14.080 11.310 -3.140 1.00 69.94 94 GLY A O 1
ATOM 764 N N . PRO A 1 95 ? 14.077 10.229 -5.125 1.00 67.06 95 PRO A N 1
ATOM 765 C CA . PRO A 1 95 ? 12.975 10.989 -5.698 1.00 67.06 95 PRO A CA 1
ATOM 766 C C . PRO A 1 95 ? 11.707 10.952 -4.831 1.00 67.06 95 PRO A C 1
ATOM 768 O O . PRO A 1 95 ? 11.233 9.896 -4.412 1.00 67.06 95 PRO A O 1
ATOM 771 N N . LEU A 1 96 ? 11.148 12.135 -4.573 1.00 64.19 96 LEU A N 1
ATOM 772 C CA . LEU A 1 96 ? 10.002 12.350 -3.686 1.00 64.19 96 LEU A CA 1
ATOM 773 C C . LEU A 1 96 ? 8.697 12.406 -4.497 1.00 64.19 96 LEU A C 1
ATOM 775 O O . LEU A 1 96 ? 7.967 13.390 -4.463 1.00 64.19 96 LEU A O 1
ATOM 779 N N . HIS A 1 97 ? 8.424 11.365 -5.285 1.00 63.66 97 HIS A N 1
ATOM 780 C CA . HIS A 1 97 ? 7.203 11.289 -6.083 1.00 63.66 97 HIS A CA 1
ATOM 781 C C . HIS A 1 97 ? 6.571 9.897 -5.989 1.00 63.66 97 HIS A C 1
ATOM 783 O O . HIS A 1 97 ? 7.206 8.887 -6.268 1.00 63.66 97 HIS A O 1
ATOM 789 N N . CYS A 1 98 ? 5.299 9.857 -5.590 1.00 64.25 98 CYS A N 1
ATOM 790 C CA . CYS A 1 98 ? 4.445 8.674 -5.672 1.00 64.25 98 CYS A CA 1
ATOM 791 C C . CYS A 1 98 ? 3.505 8.874 -6.860 1.00 64.25 98 CYS A C 1
ATOM 793 O O . CYS A 1 98 ? 2.341 9.233 -6.678 1.00 64.25 98 CYS A O 1
ATOM 795 N N . VAL A 1 99 ? 4.032 8.738 -8.075 1.00 66.69 99 VAL A N 1
ATOM 796 C CA . VAL A 1 99 ? 3.221 8.896 -9.288 1.00 66.69 99 VAL A CA 1
ATOM 797 C C . VAL A 1 99 ? 2.443 7.611 -9.570 1.00 66.69 99 VAL A C 1
ATOM 799 O O . VAL A 1 99 ? 2.973 6.524 -9.316 1.00 66.69 99 VAL A O 1
ATOM 802 N N . PRO A 1 100 ? 1.196 7.709 -10.064 1.00 69.38 100 PRO A N 1
ATOM 803 C CA . PRO A 1 100 ? 0.533 6.557 -10.652 1.00 69.38 100 PRO A CA 1
ATOM 804 C C . PRO A 1 100 ? 1.370 6.075 -11.842 1.00 69.38 100 PRO A C 1
ATOM 806 O O . PRO A 1 100 ? 1.744 6.879 -12.699 1.00 69.38 100 PRO A O 1
ATOM 809 N N . SER A 1 101 ? 1.691 4.785 -11.859 1.00 72.31 101 SER A N 1
ATOM 810 C CA . SER A 1 101 ? 2.401 4.149 -12.966 1.00 72.31 101 SER A CA 1
ATOM 811 C C . SER A 1 101 ? 1.413 3.380 -13.828 1.00 72.31 101 SER A C 1
ATOM 813 O O . SER A 1 101 ? 0.610 2.608 -13.300 1.00 72.31 101 SER A O 1
ATOM 815 N N . ASP A 1 102 ? 1.492 3.574 -15.141 1.00 81.94 102 ASP A N 1
ATOM 816 C CA . ASP A 1 102 ? 0.884 2.652 -16.093 1.00 81.94 102 ASP A CA 1
ATOM 817 C C . ASP A 1 102 ? 1.843 1.472 -16.288 1.00 81.94 102 ASP A C 1
ATOM 819 O O . ASP A 1 102 ? 3.024 1.645 -16.612 1.00 81.94 102 ASP A O 1
ATOM 823 N N . VAL A 1 103 ? 1.348 0.264 -16.026 1.00 79.44 103 VAL A N 1
ATOM 824 C CA . VAL A 1 103 ? 2.135 -0.967 -16.121 1.00 79.44 103 VAL A CA 1
ATOM 825 C C . VAL A 1 103 ? 2.580 -1.217 -17.565 1.00 79.44 103 VAL A C 1
ATOM 827 O O . VAL A 1 103 ? 3.725 -1.613 -17.773 1.00 79.44 103 VAL A O 1
ATOM 830 N N . GLN A 1 104 ? 1.731 -0.935 -18.559 1.00 83.00 104 GLN A N 1
ATOM 831 C CA . GLN A 1 104 ? 2.052 -1.147 -19.975 1.00 83.00 104 G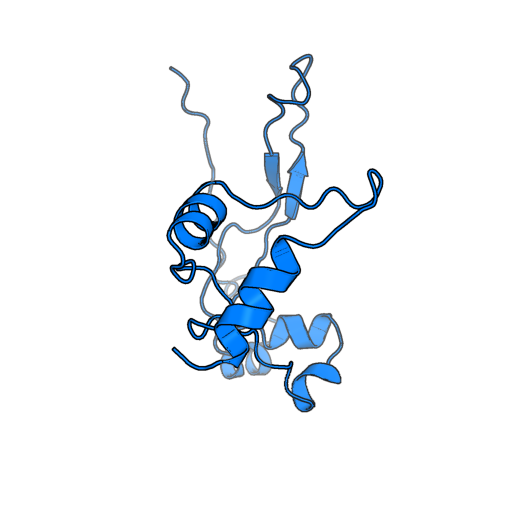LN A CA 1
ATOM 832 C C . GLN A 1 104 ? 3.165 -0.206 -20.432 1.00 83.00 104 GLN A C 1
ATOM 834 O O . GLN A 1 104 ? 4.159 -0.647 -21.014 1.00 83.00 104 GLN A O 1
ATOM 839 N N . ASP A 1 105 ? 3.065 1.072 -20.070 1.00 78.94 105 ASP A N 1
ATOM 840 C CA . ASP A 1 105 ? 4.121 2.050 -20.333 1.00 78.94 105 ASP A CA 1
ATOM 841 C C . ASP A 1 105 ? 5.425 1.668 -19.630 1.00 78.94 105 ASP A C 1
ATOM 843 O O . ASP A 1 105 ? 6.514 1.830 -20.179 1.00 78.94 105 ASP A O 1
ATOM 847 N N . THR A 1 106 ? 5.338 1.172 -18.394 1.00 75.94 106 THR A N 1
ATOM 848 C CA . THR A 1 106 ? 6.524 0.810 -17.611 1.00 75.94 106 THR A CA 1
ATOM 849 C C . THR A 1 106 ? 7.274 -0.345 -18.261 1.00 75.94 106 THR A C 1
ATOM 851 O O . THR A 1 106 ? 8.488 -0.256 -18.396 1.00 75.94 106 THR A O 1
ATOM 854 N N . VAL A 1 107 ? 6.578 -1.390 -18.713 1.00 75.19 107 VAL A N 1
ATOM 855 C CA . VAL A 1 107 ? 7.207 -2.548 -19.370 1.00 75.19 107 VAL A CA 1
ATOM 856 C C . VAL A 1 107 ? 7.766 -2.179 -20.748 1.00 75.19 107 VAL A C 1
ATOM 858 O O . VAL A 1 107 ? 8.874 -2.588 -21.081 1.00 75.19 107 VAL A O 1
ATOM 861 N N . THR A 1 108 ? 7.047 -1.364 -21.524 1.00 79.56 108 THR A N 1
ATOM 862 C CA . THR A 1 108 ? 7.416 -1.047 -22.917 1.00 79.56 108 THR A CA 1
ATOM 863 C C . THR A 1 108 ? 8.576 -0.048 -23.022 1.00 79.56 108 THR A C 1
ATOM 865 O O . THR A 1 108 ? 9.323 -0.063 -23.994 1.00 79.56 108 THR A O 1
ATOM 868 N N . ILE A 1 109 ? 8.744 0.837 -22.032 1.00 74.94 109 ILE A N 1
ATOM 869 C CA . ILE A 1 109 ? 9.698 1.964 -22.092 1.00 74.94 109 ILE A CA 1
ATOM 870 C C . ILE A 1 109 ? 11.050 1.625 -21.432 1.00 74.94 109 ILE A C 1
ATOM 872 O O . ILE A 1 109 ? 11.959 2.456 -21.414 1.00 74.94 109 ILE A O 1
ATOM 876 N N . LEU A 1 110 ? 11.222 0.430 -20.862 1.00 73.25 110 LEU A N 1
ATOM 877 C CA . LEU A 1 110 ? 12.476 0.063 -20.200 1.00 73.25 110 LEU A CA 1
ATOM 878 C C . LEU A 1 110 ? 13.559 -0.387 -21.199 1.00 73.25 110 LEU A C 1
ATOM 880 O O . LEU A 1 110 ? 13.271 -1.208 -22.066 1.00 73.25 110 LEU A O 1
ATOM 884 N N . PRO A 1 111 ? 14.820 0.075 -21.037 1.00 68.62 111 PRO A N 1
ATOM 885 C CA . PRO A 1 111 ? 15.305 1.039 -20.041 1.00 68.62 111 PRO A CA 1
ATOM 886 C C . PRO A 1 111 ? 14.951 2.494 -20.400 1.00 68.62 111 PRO A C 1
ATOM 888 O O . PRO A 1 111 ? 15.191 2.963 -21.510 1.00 68.62 111 PRO A O 1
ATOM 891 N N . ARG A 1 112 ? 14.411 3.236 -19.423 1.00 69.38 112 ARG A N 1
ATOM 892 C CA . ARG A 1 112 ? 13.955 4.618 -19.624 1.00 69.38 112 ARG A CA 1
ATOM 893 C C . ARG A 1 112 ? 15.155 5.574 -19.679 1.00 69.38 112 ARG A C 1
ATOM 895 O O . ARG A 1 112 ? 15.920 5.613 -18.712 1.00 69.38 112 ARG A O 1
ATOM 902 N N . PRO A 1 113 ? 15.306 6.379 -20.741 1.00 73.44 113 PRO A N 1
ATOM 903 C CA . PRO A 1 113 ? 16.392 7.346 -20.819 1.00 73.44 113 PRO A CA 1
ATOM 904 C C . PRO A 1 113 ? 16.147 8.523 -19.850 1.00 73.44 113 PRO A C 1
ATOM 906 O O . PRO A 1 113 ? 15.012 8.800 -19.441 1.00 73.44 113 PRO A O 1
ATOM 909 N N . VAL A 1 114 ? 17.234 9.157 -19.391 1.00 68.38 114 VAL A N 1
ATOM 910 C CA . VAL A 1 114 ? 17.240 10.104 -18.251 1.00 68.38 114 VAL A CA 1
ATOM 911 C C . VAL A 1 114 ? 16.347 11.325 -18.500 1.00 68.38 114 VAL A C 1
ATOM 913 O O . VAL A 1 114 ? 15.649 11.786 -17.593 1.00 68.38 114 VAL A O 1
ATOM 916 N N . ASP A 1 115 ? 16.313 11.792 -19.741 1.00 73.12 115 ASP A N 1
ATOM 917 C CA . ASP A 1 115 ? 15.467 12.862 -20.275 1.00 73.12 115 ASP A CA 1
ATOM 918 C C . ASP A 1 115 ? 13.962 12.571 -20.134 1.00 73.12 115 ASP A C 1
ATOM 920 O O . ASP A 1 115 ? 13.170 13.478 -19.888 1.00 73.12 115 ASP A O 1
ATOM 924 N N . LYS A 1 116 ? 13.554 11.298 -20.199 1.00 69.56 116 LYS A N 1
ATOM 925 C CA . LYS A 1 116 ? 12.147 10.866 -20.096 1.00 69.56 116 LYS A CA 1
ATOM 926 C C . LYS A 1 116 ? 11.763 10.352 -18.713 1.00 69.56 116 LYS A C 1
ATOM 928 O O . LYS A 1 116 ? 10.682 9.779 -18.551 1.00 69.56 116 LYS A O 1
ATOM 933 N N . SER A 1 117 ? 12.623 10.538 -17.711 1.00 67.31 117 SER A N 1
ATOM 934 C CA . SER A 1 117 ? 12.442 9.979 -16.366 1.00 67.31 117 SER A CA 1
ATOM 935 C C . SER A 1 117 ? 11.287 10.597 -15.564 1.00 67.31 117 SER A C 1
ATOM 937 O O . SER A 1 117 ? 10.910 10.042 -14.537 1.00 67.31 117 SER A O 1
ATOM 939 N N . ARG A 1 118 ? 10.690 11.711 -16.028 1.00 66.50 118 ARG A N 1
ATOM 940 C CA . ARG A 1 118 ? 9.611 12.469 -15.345 1.00 66.50 118 ARG A CA 1
ATOM 941 C C . ARG A 1 118 ? 9.939 12.822 -13.882 1.00 66.50 118 ARG A C 1
ATOM 943 O O . ARG A 1 118 ? 9.045 13.152 -13.106 1.00 66.50 118 ARG A O 1
ATOM 950 N N . MET A 1 119 ? 11.216 12.771 -13.498 1.00 67.88 119 MET A N 1
ATOM 951 C CA . MET A 1 119 ? 11.667 13.040 -12.138 1.00 67.88 119 MET A CA 1
ATOM 952 C C . MET A 1 119 ? 11.874 14.543 -11.938 1.00 67.88 119 MET A C 1
ATOM 954 O O . MET A 1 119 ? 12.789 15.131 -12.507 1.00 67.88 119 MET A O 1
ATOM 958 N N . GLY A 1 120 ? 11.053 15.163 -11.090 1.00 66.19 120 GLY A N 1
ATOM 959 C CA . GLY A 1 120 ? 11.283 16.527 -10.608 1.00 66.19 120 GLY A CA 1
ATOM 960 C C . GLY A 1 120 ? 12.193 16.543 -9.376 1.00 66.19 120 GLY A C 1
ATOM 961 O O . GLY A 1 120 ? 11.980 15.770 -8.437 1.00 66.19 120 GLY A O 1
ATOM 962 N N . ARG A 1 121 ? 13.199 17.429 -9.347 1.00 66.12 121 ARG A N 1
ATOM 963 C CA . ARG A 1 121 ? 13.994 17.686 -8.135 1.00 66.12 121 ARG A CA 1
ATOM 964 C C . ARG A 1 121 ? 13.195 18.596 -7.201 1.00 66.12 121 ARG A C 1
ATOM 966 O O . ARG A 1 121 ? 12.875 19.719 -7.566 1.00 66.12 121 ARG A O 1
ATOM 973 N N . LEU A 1 122 ? 12.924 18.121 -5.987 1.00 62.31 122 LEU A N 1
ATOM 974 C CA . LEU A 1 122 ? 12.344 18.929 -4.915 1.00 62.31 122 LEU A CA 1
ATOM 975 C C . LEU A 1 122 ? 13.435 19.275 -3.901 1.00 62.31 122 LEU A C 1
ATOM 977 O O . LEU A 1 122 ? 14.049 18.378 -3.322 1.00 62.31 122 LEU A O 1
ATOM 981 N N . GLN A 1 123 ? 13.672 20.568 -3.692 1.00 66.94 123 GLN A N 1
ATOM 982 C CA . GLN A 1 123 ? 14.524 21.076 -2.619 1.00 66.94 123 GLN A CA 1
ATOM 983 C C . GLN A 1 123 ? 13.618 21.522 -1.471 1.00 66.94 123 GLN A C 1
ATOM 985 O O . GLN A 1 123 ? 12.852 22.471 -1.606 1.00 66.94 123 GLN A O 1
ATOM 990 N N . LEU A 1 124 ? 13.656 20.783 -0.361 1.00 65.19 124 LEU A N 1
ATOM 991 C CA . LEU A 1 124 ? 12.908 21.125 0.845 1.00 65.19 124 LEU A CA 1
ATOM 992 C C . LEU A 1 124 ? 13.814 21.933 1.767 1.00 65.19 124 LEU A C 1
ATOM 994 O O . LEU A 1 124 ? 14.779 21.401 2.317 1.00 65.19 124 LEU A O 1
ATOM 998 N N . GLU A 1 125 ? 13.497 23.209 1.939 1.00 67.44 125 GLU A N 1
ATOM 999 C CA . GLU A 1 125 ? 14.217 24.082 2.861 1.00 67.44 125 GLU A CA 1
ATOM 1000 C C . GLU A 1 125 ? 13.535 24.105 4.231 1.00 67.44 125 GLU A C 1
ATOM 1002 O O . GLU A 1 125 ? 12.315 23.959 4.357 1.00 67.44 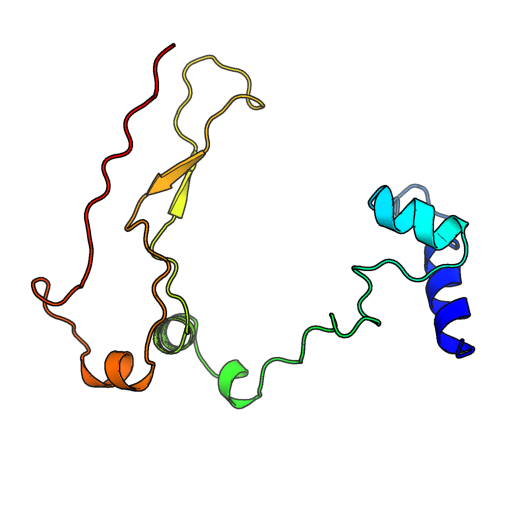125 GLU A O 1
ATOM 1007 N N . ARG A 1 126 ? 14.332 24.245 5.295 1.00 65.94 126 ARG A N 1
ATOM 1008 C CA . ARG A 1 126 ? 13.800 24.339 6.658 1.00 65.94 126 ARG A CA 1
ATOM 1009 C C . ARG A 1 126 ? 13.068 25.669 6.817 1.00 65.94 126 ARG A C 1
ATOM 1011 O O . ARG A 1 126 ? 13.662 26.719 6.604 1.00 65.94 126 ARG A O 1
ATOM 1018 N N . ARG A 1 127 ? 11.821 25.640 7.301 1.00 61.34 127 ARG A N 1
ATOM 1019 C CA . ARG A 1 127 ? 11.209 26.841 7.884 1.00 61.34 127 ARG A CA 1
ATOM 1020 C C . ARG A 1 127 ? 11.888 27.138 9.217 1.00 61.34 127 ARG A C 1
ATOM 1022 O O . ARG A 1 127 ? 11.677 26.412 10.188 1.00 61.34 127 ARG A O 1
ATOM 1029 N N . VAL A 1 128 ? 12.697 28.187 9.237 1.00 67.56 128 VAL A N 1
ATOM 1030 C CA . VAL A 1 128 ? 13.196 28.805 10.466 1.00 67.56 128 VAL A CA 1
ATOM 1031 C C . VAL A 1 128 ? 12.099 29.751 10.959 1.00 67.56 128 VAL A C 1
ATOM 1033 O O . VAL A 1 128 ? 11.536 30.497 10.158 1.00 67.56 128 VAL A O 1
ATOM 1036 N N . LYS A 1 129 ? 1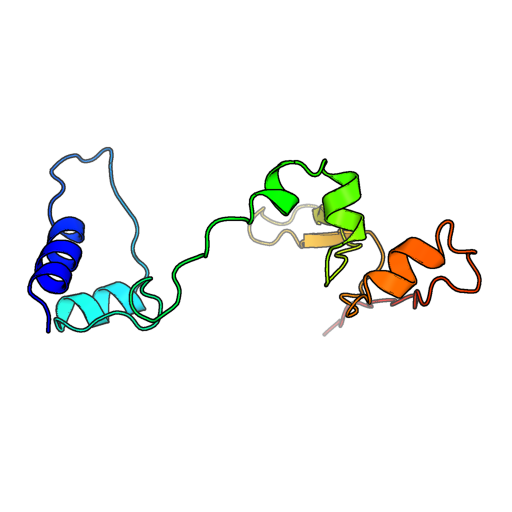1.718 29.627 12.232 1.00 50.91 129 LYS A N 1
ATOM 1037 C CA . LYS A 1 129 ? 10.877 30.616 12.915 1.00 50.91 129 LYS A CA 1
ATOM 1038 C C . LYS A 1 129 ? 11.765 31.691 13.509 1.00 50.91 129 LYS A C 1
ATOM 1040 O O . LYS A 1 129 ? 12.849 31.302 13.998 1.00 50.91 129 LYS A O 1
#